Protein AF-F5W2A6-F1 (afdb_monomer_lite)

pLDDT: mean 86.85, std 10.27, range [51.31, 97.88]

Sequence (83 aa):
MDKIEQLQELIDHSQSIVFFGGAGVSTESNIPDFRSSDGLYSLKLGRHFSAEQLVSHTMFVRYPEEFSIFTKNISYIQKLSQI

Organism: NCBI:txid1005705

InterPro domains:
  IPR003000 Sirtuin family [PF02146] (22-75)
  IPR026590 Sirtuin family, catalytic core domain [PS50305] (1-83)
  IPR026591 Sirtuin, catalytic core small domain s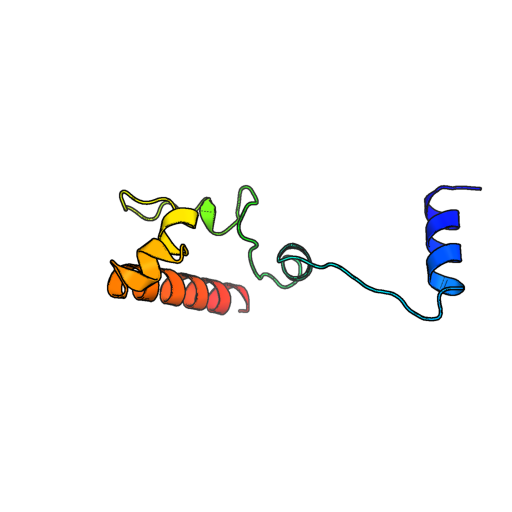uperfamily [G3DSA:3.30.1600.10] (28-75)
  IPR029035 DHS-like NAD/FAD-binding domain superfamily [SSF52467] (2-75)
  IPR050134 NAD-dependent sirtuin protein deacylases [PTHR11085] (3-74)

Foldseek 3Di:
DDPVVVVVVVVVPDPDDDDDDAQVVCVVLQQAHDDPCPHPQVDPPVDPDGLVRLCDPCCCVPPVVSVVVSVVVSVVSRVVSND

Structure (mmCIF, N/CA/C/O backbone):
data_AF-F5W2A6-F1
#
_entry.id   AF-F5W2A6-F1
#
loop_
_atom_site.group_PDB
_atom_site.id
_atom_site.type_symbol
_atom_site.label_atom_id
_atom_site.label_alt_id
_atom_site.label_comp_id
_atom_site.label_asym_id
_atom_site.label_entity_id
_atom_site.label_seq_id
_atom_site.pdbx_PDB_ins_code
_atom_site.Cartn_x
_atom_site.Cartn_y
_atom_site.Cartn_z
_atom_site.occupancy
_atom_site.B_iso_or_equiv
_atom_site.auth_seq_id
_atom_site.auth_comp_id
_atom_site.auth_asym_id
_atom_site.auth_atom_id
_atom_site.pdbx_PDB_model_num
ATOM 1 N N . MET A 1 1 ? -21.463 11.779 22.699 1.00 72.12 1 MET A N 1
ATOM 2 C CA . MET A 1 1 ? -20.892 10.496 22.275 1.00 72.12 1 MET A CA 1
ATOM 3 C C . MET A 1 1 ? -19.786 10.804 21.292 1.00 72.12 1 MET A C 1
ATOM 5 O O . MET A 1 1 ? -20.009 11.625 20.403 1.00 72.12 1 MET A O 1
ATOM 9 N N . ASP A 1 2 ? -18.596 10.279 21.541 1.00 95.69 2 ASP A N 1
ATOM 10 C CA . ASP A 1 2 ? -17.412 10.553 20.730 1.00 95.69 2 ASP A CA 1
ATOM 11 C C . ASP A 1 2 ? -17.492 9.859 19.355 1.00 95.69 2 ASP A C 1
ATOM 13 O O . ASP A 1 2 ? -18.194 8.863 19.186 1.00 95.69 2 ASP A O 1
ATOM 17 N N . LYS A 1 3 ? -16.790 10.388 18.345 1.00 97.44 3 LYS A N 1
ATOM 18 C CA . LYS A 1 3 ? -16.812 9.817 16.985 1.00 97.44 3 LYS A CA 1
ATOM 19 C C . LYS A 1 3 ? -16.216 8.408 16.939 1.00 97.44 3 LYS A C 1
ATOM 21 O O . LYS A 1 3 ? -16.660 7.604 16.122 1.00 97.44 3 LYS A O 1
ATOM 26 N N . ILE A 1 4 ? -15.231 8.108 17.789 1.00 97.88 4 ILE A N 1
ATOM 27 C CA . ILE A 1 4 ? -14.638 6.768 17.867 1.00 97.88 4 ILE A CA 1
ATOM 28 C C . ILE A 1 4 ? -15.627 5.802 18.524 1.00 97.88 4 ILE A C 1
ATOM 30 O O . ILE A 1 4 ? -15.826 4.705 18.010 1.00 97.88 4 ILE A O 1
ATOM 34 N N . GLU A 1 5 ? -16.315 6.231 19.586 1.00 97.75 5 GLU A N 1
ATOM 35 C CA . GLU A 1 5 ? -17.376 5.440 20.229 1.00 97.75 5 GLU A CA 1
ATOM 36 C C . GLU A 1 5 ? -18.503 5.100 19.242 1.00 97.75 5 GLU A C 1
ATOM 38 O O . GLU A 1 5 ? -18.954 3.960 19.183 1.00 97.75 5 GLU A O 1
ATOM 43 N N . GLN A 1 6 ? -18.921 6.062 18.413 1.00 97.56 6 GLN A N 1
ATOM 44 C CA . GLN A 1 6 ? -19.950 5.833 17.391 1.00 97.56 6 GLN A CA 1
ATOM 45 C C . GLN A 1 6 ? -19.509 4.815 16.337 1.00 97.56 6 GLN A C 1
ATOM 47 O O . GLN A 1 6 ? -20.302 3.976 15.916 1.00 97.56 6 GLN A O 1
ATOM 52 N N . LEU A 1 7 ? -18.247 4.874 15.903 1.00 96.50 7 LEU A N 1
ATOM 53 C CA . LEU A 1 7 ? -17.702 3.898 14.963 1.00 96.50 7 LEU A CA 1
ATOM 54 C C . LEU A 1 7 ? -17.642 2.495 15.582 1.00 96.50 7 LEU A C 1
ATOM 56 O O . LEU A 1 7 ? -18.000 1.528 14.912 1.00 96.5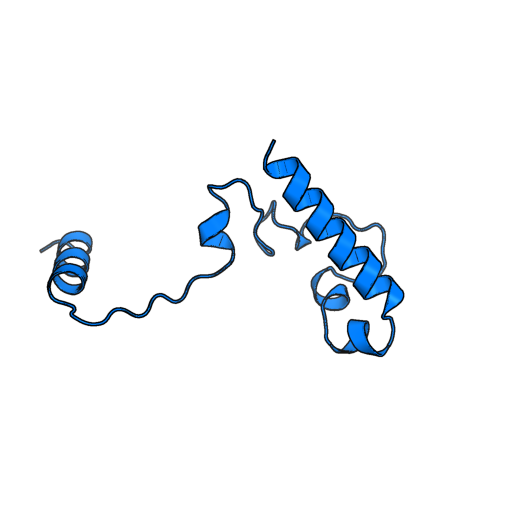0 7 LEU A O 1
ATOM 60 N N . GLN A 1 8 ? -17.224 2.391 16.845 1.00 97.06 8 GLN A N 1
ATOM 61 C CA . GLN A 1 8 ? -17.166 1.120 17.565 1.00 97.06 8 GLN A CA 1
ATOM 62 C C . GLN A 1 8 ? -18.550 0.467 17.647 1.00 97.06 8 GLN A C 1
ATOM 64 O O . GLN A 1 8 ? -18.696 -0.691 17.266 1.00 97.06 8 GLN A O 1
ATOM 69 N N . GLU A 1 9 ? -19.587 1.220 18.028 1.00 97.69 9 GLU A N 1
ATOM 70 C CA . GLU A 1 9 ? -20.953 0.687 18.084 1.00 97.69 9 GLU A CA 1
ATOM 71 C C . GLU A 1 9 ? -21.462 0.214 16.717 1.00 97.69 9 GLU A C 1
ATOM 73 O O . GLU A 1 9 ? -22.133 -0.818 16.631 1.00 97.69 9 GLU A O 1
ATOM 78 N N . LEU A 1 10 ? -21.148 0.938 15.637 1.00 96.31 10 LEU A N 1
ATOM 79 C CA . LEU A 1 10 ? -21.514 0.523 14.281 1.00 96.31 10 LEU A CA 1
ATOM 80 C C . LEU A 1 10 ? -20.837 -0.795 13.888 1.00 96.31 10 LEU A C 1
ATOM 82 O O . LEU A 1 10 ? -21.464 -1.624 13.228 1.00 96.31 10 LEU A O 1
ATOM 86 N N . ILE A 1 11 ? -19.581 -0.998 14.292 1.00 97.25 11 ILE A N 1
ATOM 87 C CA . ILE A 1 11 ? -18.849 -2.247 14.057 1.00 97.25 11 ILE A CA 1
ATOM 88 C C . ILE A 1 11 ? -19.466 -3.386 14.880 1.00 97.25 11 ILE A C 1
ATOM 90 O O . ILE A 1 11 ? -19.773 -4.431 14.310 1.00 97.25 11 ILE A O 1
ATOM 94 N N . ASP A 1 12 ? -19.721 -3.170 16.173 1.00 97.56 12 ASP A N 1
ATOM 95 C CA . ASP A 1 12 ? -20.211 -4.202 17.100 1.00 97.56 12 ASP A CA 1
ATOM 96 C C . ASP A 1 12 ? -21.595 -4.750 16.718 1.00 97.56 12 ASP A C 1
ATOM 98 O O . ASP A 1 12 ? -21.859 -5.946 16.853 1.00 97.56 12 ASP A O 1
ATOM 102 N N . HIS A 1 13 ? -22.488 -3.895 16.209 1.00 97.38 13 HIS A N 1
ATOM 103 C CA . HIS A 1 13 ? -23.846 -4.299 15.824 1.00 97.38 13 HIS A CA 1
ATOM 104 C C . HIS A 1 13 ? -23.952 -4.823 14.382 1.00 97.38 13 HIS A C 1
ATOM 106 O O . HIS A 1 13 ? -24.996 -5.356 13.990 1.00 97.38 13 HIS A O 1
ATOM 112 N N . SER A 1 14 ? -22.898 -4.692 13.572 1.00 97.44 14 SER A N 1
ATOM 113 C CA . SER A 1 14 ? -22.927 -5.102 12.168 1.00 97.44 14 SER A CA 1
ATOM 114 C C . SER A 1 14 ? -22.776 -6.617 12.010 1.00 97.44 14 SER A C 1
ATOM 116 O O . SER A 1 14 ? -21.767 -7.205 12.378 1.00 97.44 14 SER A O 1
ATOM 118 N N . GLN A 1 15 ? -23.758 -7.259 11.371 1.00 97.19 15 GLN A N 1
ATOM 119 C CA . GLN A 1 15 ? -23.706 -8.691 11.023 1.00 97.19 15 GLN A CA 1
ATOM 120 C C . GLN A 1 15 ? -23.004 -8.964 9.682 1.00 97.19 15 GLN A C 1
ATOM 122 O O . GLN A 1 15 ? -22.784 -10.112 9.298 1.00 97.19 15 GLN A O 1
ATOM 127 N N . SER A 1 16 ? -22.697 -7.922 8.908 1.00 96.81 16 SER A N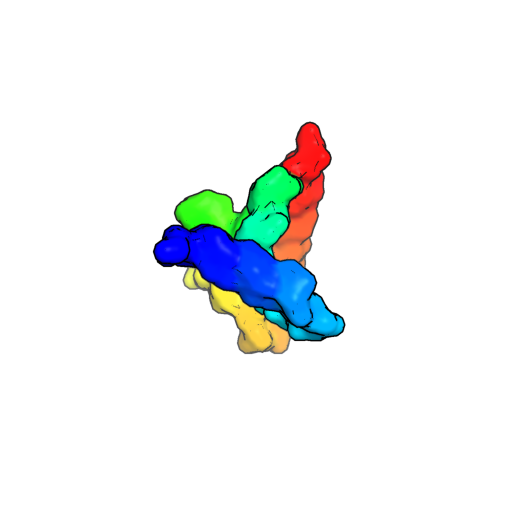 1
ATOM 128 C CA . SER A 1 16 ? -22.043 -8.034 7.603 1.00 96.81 16 SER A CA 1
ATOM 129 C C . SER A 1 16 ? -21.241 -6.771 7.329 1.00 96.81 16 SER A C 1
ATOM 131 O O . SER A 1 16 ? -21.810 -5.702 7.123 1.00 96.81 16 SER A O 1
ATOM 133 N N . ILE A 1 17 ? -19.917 -6.904 7.336 1.00 96.56 17 ILE A N 1
ATOM 134 C CA . ILE A 1 17 ? -18.981 -5.800 7.124 1.00 96.56 17 ILE A CA 1
ATOM 135 C C . ILE A 1 17 ? -18.230 -6.048 5.818 1.00 96.56 17 ILE A C 1
ATOM 137 O O . ILE A 1 17 ? -17.696 -7.133 5.595 1.00 96.56 17 ILE A O 1
ATOM 141 N N . VAL A 1 18 ? -18.168 -5.023 4.968 1.00 96.31 18 VAL A N 1
ATOM 142 C CA . VAL A 1 18 ? -17.307 -5.007 3.782 1.00 96.31 18 VAL A CA 1
ATOM 143 C C . VAL A 1 18 ? -16.172 -4.030 4.036 1.00 96.31 18 VAL A C 1
ATOM 145 O O . VAL A 1 18 ? -16.400 -2.843 4.260 1.00 96.31 18 VAL A O 1
ATOM 148 N N . PHE A 1 19 ? -14.946 -4.537 3.982 1.00 94.88 19 PHE A N 1
ATOM 149 C CA . PHE A 1 19 ? -13.743 -3.729 4.102 1.00 94.88 19 PHE A CA 1
ATOM 150 C C . PHE A 1 19 ? -13.109 -3.514 2.725 1.00 94.88 19 PHE A C 1
ATOM 152 O O . PHE A 1 19 ? -12.737 -4.469 2.045 1.00 94.88 19 PHE A O 1
ATOM 159 N N . PHE A 1 20 ? -12.958 -2.251 2.328 1.00 95.62 20 PHE A N 1
ATOM 160 C CA . PHE A 1 20 ? -12.230 -1.867 1.120 1.00 95.62 20 PHE A CA 1
ATOM 161 C C . PHE A 1 20 ? -10.792 -1.502 1.485 1.00 95.62 20 PHE A C 1
ATOM 163 O O . PHE A 1 20 ? -10.485 -0.354 1.803 1.00 95.62 20 PHE A O 1
ATOM 170 N N . GLY A 1 21 ? -9.917 -2.504 1.466 1.00 92.38 21 GLY A N 1
ATOM 171 C CA . GLY A 1 21 ? -8.487 -2.322 1.687 1.00 92.38 21 GLY A CA 1
ATOM 172 C C . GLY A 1 21 ? -7.728 -1.907 0.424 1.00 92.38 21 GLY A C 1
ATOM 173 O O . GLY A 1 21 ? -8.171 -2.128 -0.702 1.00 92.38 21 GLY A O 1
ATOM 174 N N . GLY A 1 22 ? -6.539 -1.346 0.627 1.00 93.25 22 GLY A N 1
ATOM 175 C CA . GLY A 1 22 ? -5.531 -1.109 -0.409 1.00 93.25 22 GLY A CA 1
ATOM 176 C C . GLY A 1 22 ? -4.152 -1.551 0.079 1.00 93.25 22 GLY A C 1
ATOM 177 O O . GLY A 1 22 ? -4.041 -2.129 1.153 1.00 93.25 22 GLY A O 1
ATOM 178 N N . ALA A 1 23 ? -3.085 -1.242 -0.663 1.00 91.00 23 ALA A N 1
ATOM 179 C CA . ALA A 1 23 ? -1.723 -1.660 -0.298 1.00 91.00 23 ALA A CA 1
ATOM 180 C C . ALA A 1 23 ? -1.254 -1.154 1.087 1.00 91.00 23 ALA A C 1
ATOM 182 O O . ALA A 1 23 ? -0.460 -1.821 1.741 1.00 91.00 23 ALA A O 1
ATOM 183 N N . GLY A 1 24 ? -1.803 -0.030 1.565 1.00 91.50 24 GLY A N 1
ATOM 184 C CA . GLY A 1 24 ? -1.497 0.542 2.882 1.00 91.50 24 GLY A CA 1
ATOM 185 C C . GLY A 1 24 ? -1.802 -0.377 4.073 1.00 91.50 24 GLY A C 1
ATOM 186 O O . GLY A 1 24 ? -1.224 -0.209 5.133 1.00 91.50 24 GLY A O 1
ATOM 187 N N . VAL A 1 25 ? -2.660 -1.391 3.920 1.00 93.69 25 VAL A N 1
ATOM 188 C CA . VAL A 1 25 ? -2.925 -2.352 5.012 1.00 93.69 25 VAL A CA 1
ATOM 189 C C . VAL A 1 25 ? -1.748 -3.300 5.266 1.00 93.69 25 VAL A C 1
ATOM 191 O O . VAL A 1 25 ? -1.740 -4.014 6.263 1.00 93.69 25 VAL A O 1
ATOM 194 N N . SER A 1 26 ? -0.772 -3.335 4.355 1.00 90.06 26 SER A N 1
ATOM 195 C CA . SER A 1 26 ? 0.394 -4.221 4.410 1.00 90.06 26 SER A CA 1
ATOM 196 C C . SER A 1 26 ? 1.711 -3.482 4.671 1.00 90.06 26 SER A C 1
ATOM 198 O O . SER A 1 26 ? 2.743 -4.138 4.813 1.00 90.06 26 SER A O 1
ATOM 200 N N . THR A 1 27 ? 1.701 -2.149 4.781 1.00 90.00 27 THR A N 1
ATOM 201 C CA . THR A 1 27 ? 2.920 -1.352 5.017 1.00 90.00 27 THR A CA 1
ATOM 202 C C . THR A 1 27 ? 3.554 -1.662 6.365 1.00 90.00 27 THR A C 1
ATOM 204 O O . THR A 1 27 ? 4.768 -1.806 6.443 1.00 90.00 27 THR A O 1
ATOM 207 N N . GLU A 1 28 ? 2.738 -1.905 7.394 1.00 87.44 28 GLU A N 1
ATOM 208 C CA . GLU A 1 28 ? 3.190 -2.344 8.726 1.00 87.44 28 GLU A CA 1
ATOM 209 C C . GLU A 1 28 ? 3.802 -3.758 8.727 1.00 87.44 28 GLU A C 1
ATOM 211 O O . GLU A 1 28 ? 4.445 -4.171 9.685 1.00 87.44 28 GLU A O 1
ATOM 216 N N . SER A 1 29 ? 3.619 -4.521 7.645 1.00 87.25 29 SER A N 1
ATOM 217 C CA . SER A 1 29 ? 4.298 -5.804 7.405 1.00 87.25 29 SER A CA 1
ATOM 218 C C . SER A 1 29 ? 5.531 -5.648 6.507 1.00 87.25 29 SER A C 1
ATOM 220 O O . SER A 1 29 ? 5.968 -6.617 5.888 1.00 87.25 29 SER A O 1
ATOM 222 N N . ASN A 1 30 ? 6.066 -4.427 6.394 1.00 83.25 30 ASN A N 1
ATOM 223 C CA . ASN A 1 30 ? 7.179 -4.051 5.522 1.00 83.25 30 ASN A CA 1
ATOM 224 C C . ASN A 1 30 ? 6.925 -4.307 4.026 1.00 83.25 30 ASN A C 1
ATOM 226 O O . ASN A 1 30 ? 7.865 -4.436 3.242 1.00 83.25 30 ASN A O 1
ATOM 230 N N . ILE A 1 31 ? 5.668 -4.381 3.587 1.00 86.12 31 ILE A N 1
ATOM 231 C CA . ILE A 1 31 ? 5.342 -4.449 2.160 1.00 86.12 31 ILE A CA 1
ATOM 232 C C . ILE A 1 31 ? 5.035 -3.022 1.695 1.00 86.12 31 ILE A C 1
ATOM 234 O O . ILE A 1 31 ? 4.019 -2.467 2.110 1.00 86.12 31 ILE A O 1
ATOM 238 N N . PRO A 1 32 ? 5.879 -2.411 0.843 1.00 86.06 32 PRO A N 1
ATOM 239 C CA . PRO A 1 32 ? 5.681 -1.027 0.436 1.00 86.06 32 PRO A CA 1
ATOM 240 C C . PRO A 1 32 ? 4.384 -0.870 -0.357 1.00 86.06 32 PRO A C 1
ATOM 242 O O . PRO A 1 32 ? 4.027 -1.724 -1.178 1.00 86.06 32 PRO A O 1
ATOM 245 N N . ASP A 1 33 ? 3.702 0.254 -0.148 1.00 91.06 33 ASP A N 1
ATOM 246 C CA . ASP A 1 33 ? 2.613 0.658 -1.023 1.00 91.06 33 ASP A CA 1
ATOM 247 C C . ASP A 1 33 ? 3.142 1.220 -2.357 1.00 91.06 33 ASP A C 1
ATOM 249 O O . ASP A 1 33 ? 4.341 1.225 -2.646 1.00 91.06 33 ASP A O 1
ATOM 253 N N . PHE A 1 34 ? 2.231 1.670 -3.216 1.00 88.56 34 PHE A N 1
ATOM 254 C CA . PHE A 1 34 ? 2.602 2.204 -4.522 1.00 88.56 34 PHE A CA 1
ATOM 255 C C . PHE A 1 34 ? 2.914 3.704 -4.509 1.00 88.56 34 PHE A C 1
ATOM 257 O O . PHE A 1 34 ? 3.771 4.134 -5.275 1.00 88.56 34 PHE A O 1
ATOM 264 N N . ARG A 1 35 ? 2.205 4.508 -3.709 1.00 89.94 35 ARG A N 1
ATOM 265 C CA . ARG A 1 35 ? 2.044 5.958 -3.945 1.00 89.94 35 ARG A CA 1
ATOM 266 C C . ARG A 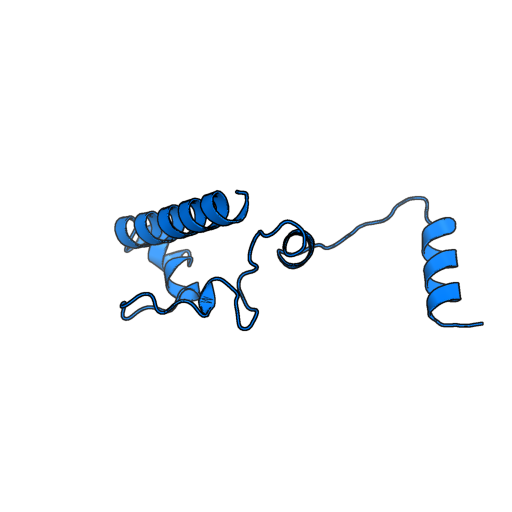1 35 ? 2.525 6.862 -2.813 1.00 89.94 35 ARG A C 1
ATOM 268 O O . ARG A 1 35 ? 2.538 8.075 -3.012 1.00 89.94 35 ARG A O 1
ATOM 275 N N . SER A 1 36 ? 2.902 6.317 -1.662 1.00 89.19 36 SER A N 1
ATOM 276 C CA . SER A 1 36 ? 3.516 7.094 -0.586 1.00 89.19 36 SER A CA 1
ATOM 277 C C . SER A 1 36 ? 4.883 7.635 -1.009 1.00 89.19 36 SER A C 1
ATOM 279 O O . SER A 1 36 ? 5.445 7.238 -2.032 1.00 89.19 36 SER A O 1
ATOM 281 N N . SER A 1 37 ? 5.433 8.570 -0.232 1.00 85.12 37 SER A N 1
ATOM 282 C CA . SER A 1 37 ? 6.741 9.185 -0.509 1.00 85.12 37 SER A CA 1
ATOM 283 C C . SER A 1 37 ? 7.878 8.164 -0.644 1.00 85.12 37 SER A C 1
ATOM 285 O O . SER A 1 37 ? 8.821 8.372 -1.403 1.00 85.12 37 SER A O 1
ATOM 287 N N . ASP A 1 38 ? 7.766 7.048 0.063 1.00 82.12 38 ASP A N 1
ATOM 288 C CA . ASP A 1 38 ? 8.648 5.881 0.087 1.00 82.12 38 ASP A CA 1
ATOM 289 C C . ASP A 1 38 ? 8.055 4.662 -0.651 1.00 82.12 38 ASP A C 1
ATOM 291 O O . ASP A 1 38 ? 8.645 3.583 -0.655 1.00 82.12 38 ASP A O 1
ATOM 295 N N . GLY A 1 39 ? 6.905 4.834 -1.309 1.00 82.75 39 GLY A N 1
ATOM 296 C CA . GLY A 1 39 ? 6.236 3.796 -2.087 1.00 82.75 39 GLY A CA 1
ATOM 297 C C . GLY A 1 39 ? 6.951 3.471 -3.401 1.00 82.75 39 GLY A C 1
ATOM 298 O O . GLY A 1 39 ? 7.821 4.196 -3.882 1.00 82.75 39 GLY A O 1
ATOM 299 N N . LEU A 1 40 ? 6.544 2.377 -4.046 1.00 83.88 40 LEU A N 1
ATOM 300 C CA . LEU A 1 40 ? 7.203 1.836 -5.244 1.00 83.88 40 LEU A CA 1
ATOM 301 C C . LEU A 1 40 ? 7.342 2.838 -6.404 1.00 83.88 40 LEU A C 1
ATOM 303 O O . LEU A 1 40 ? 8.246 2.695 -7.228 1.00 83.88 40 LEU A O 1
ATOM 307 N N . TYR A 1 41 ? 6.465 3.840 -6.503 1.00 84.50 41 TYR A N 1
ATOM 308 C CA . TYR A 1 41 ? 6.508 4.831 -7.582 1.00 84.50 41 TYR A CA 1
ATOM 309 C C . TYR A 1 41 ? 7.495 5.976 -7.339 1.00 84.50 41 TYR A C 1
ATOM 311 O O . TYR A 1 41 ? 7.798 6.704 -8.285 1.00 84.50 41 TYR A O 1
ATOM 319 N N . SER A 1 42 ? 8.030 6.130 -6.124 1.00 80.69 42 SER A N 1
ATOM 320 C CA . SER A 1 42 ? 9.082 7.116 -5.842 1.00 80.69 42 SER A CA 1
ATOM 321 C C . SER A 1 42 ? 10.479 6.629 -6.253 1.00 80.69 42 SER A C 1
ATOM 323 O O . SER A 1 42 ? 11.420 7.424 -6.348 1.00 80.69 42 SER A O 1
ATOM 325 N N . LEU A 1 43 ? 10.618 5.335 -6.565 1.00 74.94 43 LEU A N 1
ATOM 326 C CA . LEU A 1 43 ? 11.862 4.730 -7.029 1.00 74.94 43 LEU A CA 1
ATOM 327 C C . LEU A 1 43 ? 12.314 5.344 -8.360 1.00 74.94 43 LEU A C 1
ATOM 329 O O . LEU A 1 43 ? 11.590 5.361 -9.356 1.00 74.94 43 LEU A O 1
ATOM 333 N N . LYS A 1 44 ? 13.568 5.805 -8.410 1.00 72.25 44 LYS A N 1
ATOM 334 C CA . LYS A 1 44 ? 14.189 6.265 -9.658 1.00 72.25 44 LYS A CA 1
ATOM 335 C C . LYS A 1 44 ? 14.545 5.059 -10.522 1.00 72.25 44 LYS A C 1
ATOM 337 O O . 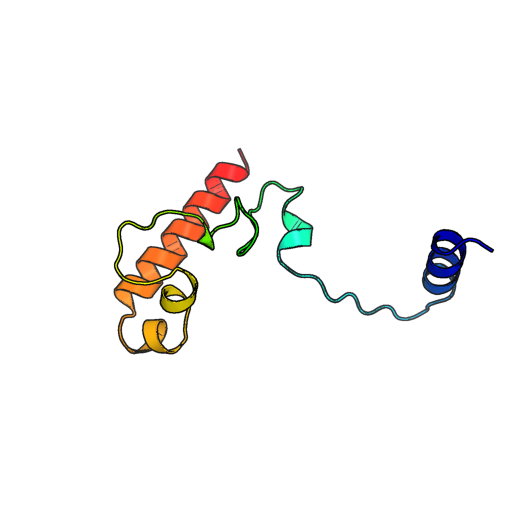LYS A 1 44 ? 15.587 4.443 -10.340 1.00 72.25 44 LYS A O 1
ATOM 342 N N . LEU A 1 45 ? 13.693 4.754 -11.496 1.00 71.12 45 LEU A N 1
ATOM 343 C CA . LEU A 1 45 ? 13.833 3.568 -12.350 1.00 71.12 45 LEU A CA 1
ATOM 344 C C . LEU A 1 45 ? 14.907 3.689 -13.440 1.00 71.12 45 LEU A C 1
ATOM 346 O O . LEU A 1 45 ? 15.118 2.734 -14.181 1.00 71.12 45 LEU A O 1
ATOM 350 N N . GLY A 1 46 ? 15.550 4.854 -13.586 1.00 67.62 46 GLY A N 1
ATOM 351 C CA . GLY A 1 46 ? 16.530 5.096 -14.655 1.00 67.62 46 GLY A CA 1
ATOM 352 C C . GLY A 1 46 ? 15.943 4.943 -16.066 1.00 67.62 46 GLY A C 1
ATOM 353 O O . GLY A 1 46 ? 16.674 4.670 -17.011 1.00 67.62 46 GLY A O 1
ATOM 354 N N . ARG A 1 47 ? 14.617 5.073 -16.201 1.00 69.00 47 ARG A N 1
ATOM 355 C CA . ARG A 1 47 ? 13.846 4.854 -17.431 1.00 69.00 47 ARG A CA 1
ATOM 356 C C . ARG A 1 47 ? 13.017 6.087 -17.772 1.00 69.00 47 ARG A C 1
ATOM 358 O O . ARG A 1 47 ? 12.687 6.880 -16.897 1.00 69.00 47 ARG A O 1
ATOM 365 N N . HIS A 1 48 ? 12.640 6.208 -19.043 1.00 79.62 48 HIS A N 1
ATOM 366 C CA . HIS A 1 48 ? 11.810 7.310 -19.546 1.00 79.62 48 HIS A CA 1
ATOM 367 C C . HIS A 1 48 ? 10.321 7.202 -19.174 1.00 79.62 48 HIS A C 1
ATOM 369 O O . HIS A 1 48 ? 9.572 8.146 -19.408 1.00 79.62 48 HIS A O 1
ATOM 375 N N . PHE A 1 49 ? 9.890 6.072 -18.608 1.00 80.38 49 PHE A N 1
ATOM 376 C CA . PHE A 1 49 ? 8.498 5.816 -18.243 1.00 80.38 49 PHE A CA 1
ATOM 377 C C . PHE A 1 49 ? 8.297 5.901 -16.733 1.00 80.38 49 PHE A C 1
ATOM 379 O O . PHE A 1 49 ? 9.143 5.439 -15.963 1.00 80.38 49 PHE A O 1
ATOM 386 N N . SER A 1 50 ? 7.152 6.441 -16.313 1.00 86.31 50 SER A N 1
ATOM 387 C CA . SER A 1 50 ? 6.733 6.367 -14.916 1.00 86.31 50 SER A CA 1
ATOM 388 C C . SER A 1 50 ? 6.400 4.924 -14.528 1.00 86.31 50 SER A C 1
ATOM 390 O O . SER A 1 50 ? 6.055 4.088 -15.369 1.00 86.31 50 SER A O 1
ATOM 392 N N . ALA A 1 51 ? 6.464 4.629 -13.232 1.00 86.25 51 ALA A N 1
ATOM 393 C CA . ALA A 1 51 ? 6.071 3.327 -12.710 1.00 86.25 51 ALA A CA 1
ATOM 394 C C . ALA A 1 51 ? 4.609 2.972 -13.058 1.00 86.25 51 ALA A C 1
ATOM 396 O O . ALA A 1 51 ? 4.332 1.839 -13.444 1.00 86.25 51 ALA A O 1
ATOM 397 N N . GLU A 1 52 ? 3.695 3.951 -13.028 1.00 88.25 52 GLU A N 1
ATOM 398 C CA . GLU A 1 52 ? 2.292 3.780 -13.443 1.00 88.25 52 GLU A CA 1
ATOM 399 C C . GLU A 1 52 ? 2.156 3.411 -14.922 1.00 88.25 52 GLU A C 1
ATOM 401 O O . GLU A 1 52 ? 1.354 2.547 -15.279 1.00 88.25 52 GLU A O 1
ATOM 406 N N . GLN A 1 53 ? 2.960 4.031 -15.791 1.00 89.50 53 GLN A N 1
ATOM 407 C CA . GLN A 1 53 ? 2.991 3.670 -17.203 1.00 89.50 53 GLN A CA 1
ATOM 408 C C . GLN A 1 53 ? 3.465 2.228 -17.364 1.00 89.50 53 GLN A C 1
ATOM 410 O O . GLN A 1 53 ? 2.797 1.457 -18.050 1.00 89.50 53 GLN A O 1
ATOM 415 N N . LEU A 1 54 ? 4.553 1.843 -16.688 1.00 89.25 54 LEU A N 1
ATOM 416 C CA . LEU A 1 54 ? 5.148 0.506 -16.777 1.00 89.25 54 LEU A CA 1
ATOM 417 C C . LEU A 1 54 ? 4.210 -0.626 -16.341 1.00 89.25 54 LEU A C 1
ATOM 419 O O . LEU A 1 54 ? 4.370 -1.733 -16.846 1.00 89.25 54 LEU A O 1
ATOM 423 N N . VAL A 1 55 ? 3.223 -0.363 -15.477 1.00 89.69 55 VAL A N 1
ATOM 424 C CA . VAL A 1 55 ? 2.194 -1.350 -15.074 1.00 89.69 55 VAL A CA 1
ATOM 425 C C . VAL A 1 55 ? 0.869 -1.209 -15.822 1.00 89.69 55 VAL A C 1
ATOM 427 O O . VAL A 1 55 ? -0.100 -1.898 -15.507 1.00 89.69 55 VAL A O 1
ATOM 430 N N . SER A 1 56 ? 0.794 -0.330 -16.820 1.00 93.00 56 SER A N 1
ATOM 431 C CA . SER A 1 56 ? -0.423 -0.145 -17.609 1.00 93.00 56 SER A CA 1
ATOM 432 C C . SER A 1 56 ? -0.675 -1.307 -18.573 1.00 93.00 56 SER A C 1
ATOM 434 O O . SER A 1 56 ? 0.250 -1.961 -19.062 1.00 93.00 56 SER A O 1
ATOM 436 N N . HIS A 1 57 ? -1.946 -1.500 -18.939 1.00 95.50 57 HIS A N 1
ATOM 437 C CA . HIS A 1 57 ? -2.341 -2.456 -19.976 1.00 95.50 57 HIS A CA 1
ATOM 438 C C . HIS A 1 57 ? -1.609 -2.206 -21.307 1.00 95.50 57 HIS A C 1
ATOM 440 O O . HIS A 1 57 ? -1.175 -3.144 -21.970 1.00 95.50 57 HIS A O 1
ATOM 446 N N . THR A 1 58 ? -1.406 -0.939 -21.678 1.00 95.06 58 THR A N 1
ATOM 447 C CA . THR A 1 58 ? -0.677 -0.571 -22.897 1.00 95.06 58 THR A CA 1
ATOM 448 C C . THR A 1 58 ? 0.762 -1.075 -22.871 1.00 95.06 58 THR A C 1
ATOM 450 O O . THR A 1 58 ? 1.222 -1.622 -23.873 1.00 95.06 58 THR A O 1
ATOM 453 N N . MET A 1 59 ? 1.466 -0.928 -21.743 1.00 93.94 59 MET A N 1
ATOM 454 C CA . MET A 1 59 ? 2.833 -1.441 -21.610 1.00 93.94 59 MET A CA 1
ATOM 455 C C . MET A 1 59 ? 2.862 -2.965 -21.589 1.00 93.94 59 MET A C 1
ATOM 457 O O . MET A 1 59 ? 3.721 -3.545 -22.241 1.00 93.94 59 MET A O 1
ATOM 461 N N . PHE A 1 60 ? 1.890 -3.616 -20.947 1.00 95.00 60 PHE A N 1
ATOM 462 C CA . PHE A 1 60 ? 1.767 -5.074 -20.988 1.00 95.00 60 PHE A CA 1
ATOM 463 C C . PHE A 1 60 ? 1.634 -5.612 -22.423 1.00 95.00 60 PHE A C 1
ATOM 465 O O . PHE A 1 60 ? 2.305 -6.574 -22.785 1.00 95.00 60 PHE A O 1
ATOM 472 N N . VAL A 1 61 ? 0.805 -4.973 -23.255 1.00 96.69 61 VAL A N 1
ATOM 473 C CA . VAL A 1 61 ? 0.540 -5.434 -24.628 1.00 96.69 61 VAL A CA 1
ATOM 474 C C . VAL A 1 61 ? 1.656 -5.046 -25.601 1.00 96.69 61 VAL A C 1
ATOM 476 O O . VAL A 1 61 ? 2.033 -5.848 -26.450 1.00 96.69 61 VAL A O 1
ATOM 479 N N . ARG A 1 62 ? 2.169 -3.812 -25.522 1.00 95.75 62 ARG A N 1
ATOM 480 C CA . ARG A 1 62 ? 3.118 -3.276 -26.517 1.00 95.75 62 ARG A CA 1
ATOM 481 C C . ARG A 1 62 ? 4.583 -3.469 -26.139 1.00 95.75 62 ARG A C 1
ATOM 483 O O . ARG A 1 62 ? 5.424 -3.528 -27.029 1.00 95.75 62 ARG A O 1
ATOM 490 N N . TYR A 1 63 ? 4.883 -3.559 -24.846 1.00 93.75 63 TYR A N 1
ATOM 491 C CA . TYR A 1 63 ? 6.240 -3.648 -24.303 1.00 93.75 63 TYR A CA 1
ATOM 492 C C . TYR A 1 63 ? 6.320 -4.715 -23.190 1.00 93.75 63 TYR A C 1
ATOM 494 O O . TYR A 1 63 ? 6.691 -4.403 -22.053 1.00 93.75 63 TYR A O 1
ATOM 502 N N . PRO A 1 64 ? 5.967 -5.984 -23.486 1.00 93.69 64 PRO A N 1
ATOM 503 C CA . PRO A 1 64 ? 5.824 -7.036 -22.477 1.00 93.69 64 PRO A CA 1
ATOM 504 C C . PRO A 1 64 ? 7.122 -7.332 -21.714 1.00 93.69 64 PRO A C 1
ATOM 506 O O . PRO A 1 64 ? 7.074 -7.660 -20.528 1.00 93.69 64 PRO A O 1
ATOM 509 N N . GLU A 1 65 ? 8.285 -7.186 -22.356 1.00 92.12 65 GLU A N 1
ATOM 510 C CA . GLU A 1 65 ? 9.582 -7.348 -21.688 1.00 92.12 65 GLU A CA 1
ATOM 511 C C . GLU A 1 65 ? 9.790 -6.287 -20.607 1.00 92.12 65 GLU A C 1
ATOM 513 O O . GLU A 1 65 ? 10.133 -6.621 -19.474 1.00 92.12 65 GLU A O 1
ATOM 518 N N . GLU A 1 66 ? 9.499 -5.021 -20.912 1.00 88.38 66 GLU A N 1
ATOM 519 C CA . GLU A 1 66 ? 9.673 -3.928 -19.956 1.00 88.38 66 GLU A CA 1
ATOM 520 C C . GLU A 1 66 ? 8.682 -4.009 -18.798 1.00 88.38 66 GLU A C 1
ATOM 522 O O . GLU A 1 66 ? 9.061 -3.789 -17.644 1.00 88.38 66 GLU A O 1
ATOM 527 N N . PHE A 1 67 ? 7.444 -4.410 -19.089 1.00 91.00 67 PHE A N 1
ATOM 528 C CA . PHE A 1 67 ? 6.457 -4.753 -18.071 1.00 91.00 67 PHE A CA 1
ATOM 529 C C . PHE A 1 67 ? 6.950 -5.910 -17.181 1.00 91.00 67 PHE A C 1
ATOM 531 O O . PHE A 1 67 ? 6.881 -5.838 -15.950 1.00 91.00 67 PHE A O 1
ATOM 538 N N . SER A 1 68 ? 7.490 -6.983 -17.776 1.00 89.31 68 SER A N 1
ATOM 539 C CA . SER A 1 68 ? 7.977 -8.145 -17.024 1.00 89.31 68 SER A CA 1
ATOM 540 C C . SER A 1 68 ? 9.183 -7.806 -16.151 1.00 89.31 68 SER A C 1
ATOM 542 O O . SER A 1 68 ? 9.254 -8.279 -15.016 1.00 89.31 68 SER A O 1
ATOM 544 N N . ILE A 1 69 ? 10.131 -7.017 -16.656 1.00 87.81 69 ILE A N 1
ATOM 545 C CA . ILE A 1 69 ? 11.302 -6.587 -15.888 1.00 87.81 69 ILE A CA 1
ATOM 546 C C . ILE A 1 69 ? 10.842 -5.755 -14.693 1.00 87.81 69 ILE A C 1
ATOM 548 O O . ILE A 1 69 ? 11.264 -6.015 -13.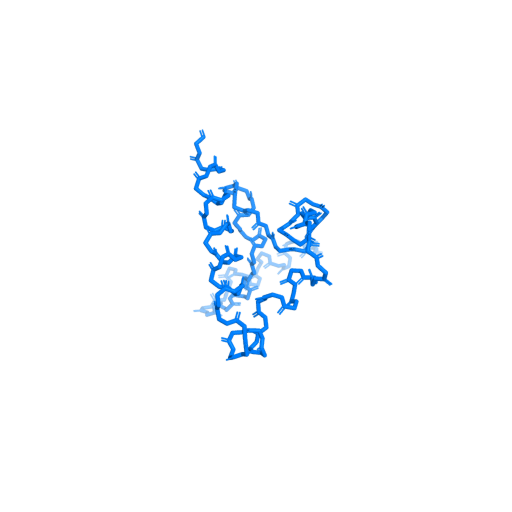567 1.00 87.81 69 ILE A O 1
ATOM 552 N N . PHE A 1 70 ? 9.952 -4.786 -14.909 1.00 86.81 70 PHE A N 1
ATOM 553 C CA . PHE A 1 70 ? 9.465 -3.929 -13.834 1.00 86.81 70 PHE A CA 1
ATOM 554 C C . PHE A 1 70 ? 8.736 -4.721 -12.737 1.00 86.81 70 PHE A C 1
ATOM 556 O O . PHE A 1 70 ? 9.060 -4.593 -11.556 1.00 86.81 70 PHE A O 1
ATOM 563 N N . THR A 1 71 ? 7.819 -5.610 -13.119 1.00 84.19 71 THR A N 1
ATOM 564 C CA . THR A 1 71 ? 7.050 -6.426 -12.163 1.00 84.19 71 THR A CA 1
ATOM 565 C C . THR A 1 71 ? 7.928 -7.400 -11.372 1.00 84.19 71 THR A C 1
ATOM 567 O O . THR A 1 71 ? 7.774 -7.506 -10.157 1.00 84.19 71 THR A O 1
ATOM 570 N N . LYS A 1 72 ? 8.914 -8.046 -12.010 1.00 85.69 72 LYS A N 1
ATOM 571 C CA . LYS A 1 72 ? 9.893 -8.905 -11.315 1.00 85.69 72 LYS A CA 1
ATOM 572 C C . LYS A 1 72 ? 10.745 -8.127 -10.312 1.00 85.69 72 LYS A C 1
ATOM 574 O O . LYS A 1 72 ? 11.005 -8.638 -9.224 1.00 85.69 72 LYS A O 1
ATOM 579 N N . ASN A 1 73 ? 11.162 -6.908 -10.657 1.00 82.88 73 ASN A N 1
ATOM 580 C CA . ASN A 1 73 ? 11.921 -6.052 -9.744 1.00 82.88 73 ASN A CA 1
ATOM 581 C C . ASN A 1 73 ? 11.098 -5.680 -8.505 1.00 82.88 73 ASN A C 1
ATOM 583 O O . ASN A 1 73 ? 11.611 -5.792 -7.395 1.00 82.88 73 ASN A O 1
ATOM 587 N N . ILE A 1 74 ? 9.815 -5.330 -8.670 1.00 82.00 74 ILE A N 1
ATOM 588 C CA . ILE A 1 74 ? 8.911 -5.101 -7.530 1.00 82.00 74 ILE A CA 1
ATOM 589 C C . ILE A 1 74 ? 8.858 -6.339 -6.629 1.00 82.00 74 ILE A C 1
ATOM 591 O O . ILE A 1 74 ? 9.053 -6.228 -5.421 1.00 82.00 74 ILE A O 1
ATOM 595 N N . SER A 1 75 ? 8.653 -7.528 -7.205 1.00 76.81 75 SER A N 1
ATOM 596 C CA . SER A 1 75 ? 8.592 -8.771 -6.426 1.00 76.81 75 SER A CA 1
ATOM 597 C C . SER A 1 75 ? 9.899 -9.090 -5.695 1.00 76.81 75 SER A C 1
ATOM 599 O O . SER A 1 75 ? 9.870 -9.705 -4.633 1.00 76.81 75 SER A O 1
ATOM 601 N N . TYR A 1 76 ? 11.050 -8.705 -6.249 1.00 74.75 76 TYR A N 1
ATOM 602 C CA . TYR A 1 76 ? 12.341 -8.861 -5.580 1.00 74.75 76 TYR A CA 1
ATOM 603 C C . TYR A 1 76 ? 12.489 -7.894 -4.399 1.00 74.75 76 TYR A C 1
ATOM 605 O O . TYR A 1 76 ? 12.851 -8.323 -3.306 1.00 74.75 76 TYR A O 1
ATOM 613 N N . ILE A 1 77 ? 12.135 -6.620 -4.588 1.00 70.94 77 ILE A N 1
ATOM 614 C CA . ILE A 1 77 ? 12.154 -5.604 -3.524 1.00 70.94 77 ILE A CA 1
ATOM 615 C C . ILE A 1 77 ? 11.253 -6.033 -2.356 1.00 70.94 77 ILE A C 1
ATOM 617 O O . ILE A 1 77 ? 11.678 -5.986 -1.206 1.00 70.94 77 ILE A O 1
ATOM 621 N N . GLN A 1 78 ? 10.058 -6.552 -2.650 1.00 68.94 78 GLN A N 1
ATOM 622 C CA . GLN A 1 78 ? 9.120 -7.067 -1.643 1.00 68.94 78 GLN A CA 1
ATOM 623 C C . GLN A 1 78 ? 9.623 -8.303 -0.878 1.00 68.94 78 GLN A C 1
ATOM 625 O O . GLN A 1 78 ? 9.152 -8.572 0.224 1.00 68.94 78 GLN A O 1
ATOM 630 N N . LYS A 1 79 ? 10.536 -9.094 -1.457 1.00 69.38 79 LYS A N 1
ATOM 631 C CA . LYS A 1 79 ? 11.154 -10.234 -0.758 1.00 69.38 79 LYS A CA 1
ATOM 632 C C . LYS A 1 79 ? 12.240 -9.783 0.207 1.00 69.38 79 LYS A C 1
ATOM 634 O O . LYS A 1 79 ? 12.385 -10.385 1.262 1.00 69.38 79 LYS A O 1
ATOM 639 N N . LEU A 1 80 ? 12.999 -8.751 -0.157 1.00 65.06 80 LEU A N 1
ATOM 640 C CA . LEU A 1 80 ? 14.054 -8.213 0.699 1.00 65.06 80 LEU A CA 1
ATOM 641 C C . LEU A 1 80 ? 13.501 -7.479 1.919 1.00 65.06 80 LEU A C 1
ATOM 643 O O . LEU A 1 80 ? 14.160 -7.467 2.947 1.00 65.06 80 LEU A O 1
ATOM 647 N N . SER A 1 81 ? 12.307 -6.893 1.826 1.00 62.81 81 SER A N 1
ATOM 648 C CA . SER A 1 81 ? 11.695 -6.169 2.941 1.00 62.81 81 SER A CA 1
ATOM 649 C C . SER A 1 81 ? 11.076 -7.072 4.022 1.00 62.81 81 SER A C 1
ATOM 651 O O . SER A 1 81 ? 10.658 -6.575 5.062 1.00 62.81 81 SER A O 1
ATOM 653 N N . GLN A 1 82 ? 11.029 -8.392 3.805 1.00 59.12 82 GLN A N 1
ATOM 654 C CA . GLN A 1 82 ? 10.516 -9.386 4.763 1.00 59.12 82 GLN A CA 1
ATOM 655 C C . GLN A 1 82 ? 11.616 -10.091 5.587 1.00 59.12 82 GLN A C 1
ATOM 657 O O . GLN A 1 82 ? 11.299 -11.015 6.336 1.00 59.12 82 GLN A O 1
ATOM 662 N N . ILE A 1 83 ? 12.887 -9.697 5.433 1.00 51.31 83 ILE A N 1
ATOM 663 C CA . ILE A 1 83 ? 14.056 -10.237 6.157 1.00 51.31 83 ILE A CA 1
ATOM 664 C C . ILE A 1 83 ? 14.599 -9.149 7.081 1.00 51.31 83 ILE A C 1
ATOM 666 O O . ILE A 1 83 ? 14.920 -9.480 8.243 1.00 51.31 83 ILE A O 1
#

Secondary structure (DSSP, 8-state):
--HHHHHHHHHHH-SS------GGGGGGGT---SSSTTSGGGS--SSSS-HHHHTSHHHHHH-HHHHHHHHHHHHHHHHHTT-

Radius of gyration: 18.39 Å; chains: 1; bounding box: 40×21×49 Å